Protein AF-A0A7C5HX09-F1 (afdb_monomer_lite)

pLDDT: mean 85.51, std 10.14, range [52.38, 97.0]

Secondary structure (DSSP, 8-state):
--EEE-TTT--EEETT-SB-TTT--BS---HHHHHHHHHHHHHHHHHHHHHHH-

Structure (mmCIF, N/CA/C/O backbone):
data_AF-A0A7C5HX09-F1
#
_entry.id   AF-A0A7C5HX09-F1
#
loop_
_atom_site.group_PDB
_atom_site.id
_atom_site.type_symbol
_atom_site.label_atom_id
_atom_site.label_alt_id
_atom_site.label_comp_id
_atom_site.label_asym_id
_atom_site.label_entity_id
_atom_site.label_seq_id
_atom_site.pdbx_PDB_ins_code
_atom_site.Cartn_x
_atom_site.Cartn_y
_atom_site.Cartn_z
_atom_site.occupancy
_atom_site.B_iso_or_equiv
_atom_site.auth_seq_id
_atom_site.auth_comp_id
_atom_site.auth_asym_id
_atom_site.auth_atom_id
_atom_site.pdbx_PDB_model_num
ATOM 1 N N . MET A 1 1 ? -2.774 0.136 23.468 1.00 52.38 1 MET A N 1
ATOM 2 C CA . MET A 1 1 ? -3.705 0.312 22.324 1.00 52.38 1 MET A CA 1
ATOM 3 C C . MET A 1 1 ? -3.256 1.528 21.506 1.00 52.38 1 MET A C 1
ATOM 5 O O . MET A 1 1 ? -3.177 2.610 22.068 1.00 52.38 1 MET A O 1
ATOM 9 N N . LYS A 1 2 ? -2.856 1.372 20.231 1.00 66.69 2 LYS A N 1
ATOM 10 C CA . LYS A 1 2 ? -2.220 2.452 19.439 1.00 66.69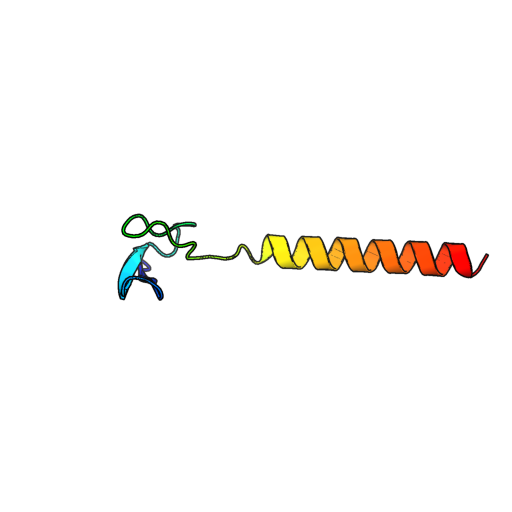 2 L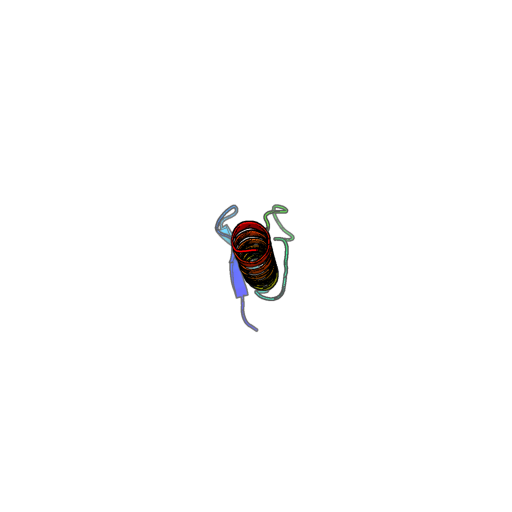YS A CA 1
ATOM 11 C C . LYS A 1 2 ? -3.293 3.253 18.679 1.00 66.69 2 LYS A C 1
ATOM 13 O O . LYS A 1 2 ? -3.869 2.751 17.711 1.00 66.69 2 LYS A O 1
ATOM 18 N N . GLN A 1 3 ? -3.596 4.466 19.138 1.00 84.19 3 GLN A N 1
ATOM 19 C CA . GLN A 1 3 ? -4.576 5.377 18.525 1.00 84.19 3 GLN A CA 1
ATOM 20 C C . GLN A 1 3 ? -3.837 6.477 17.747 1.00 84.19 3 GLN A C 1
ATOM 22 O O . GLN A 1 3 ? -2.806 6.965 18.199 1.00 84.19 3 GLN A O 1
ATOM 27 N N . ILE A 1 4 ? -4.341 6.854 16.574 1.00 85.94 4 ILE A N 1
ATOM 28 C CA . ILE A 1 4 ? -3.827 7.964 15.761 1.00 85.94 4 ILE A CA 1
ATOM 29 C C . ILE A 1 4 ? -4.890 9.053 15.670 1.00 85.94 4 ILE A C 1
ATOM 31 O O . ILE A 1 4 ? -6.087 8.773 15.680 1.00 85.94 4 ILE A O 1
ATOM 35 N N . LYS A 1 5 ? -4.465 10.309 15.567 1.00 86.12 5 LYS A N 1
ATOM 36 C CA . LYS A 1 5 ? -5.380 11.424 15.328 1.00 86.12 5 LYS A CA 1
ATOM 37 C C . LYS A 1 5 ? -5.731 11.470 13.842 1.00 86.12 5 LYS A C 1
ATOM 39 O O . LYS A 1 5 ? -4.841 11.552 12.995 1.00 86.12 5 LYS A O 1
ATOM 44 N N . CYS A 1 6 ? -7.016 11.406 13.512 1.00 87.44 6 CYS A N 1
ATOM 45 C CA . CYS A 1 6 ? -7.476 11.592 12.142 1.00 87.44 6 CYS A CA 1
ATOM 46 C C . CYS A 1 6 ? -7.165 13.026 11.689 1.00 87.44 6 CYS A C 1
ATOM 48 O O . CYS A 1 6 ? -7.602 13.974 12.338 1.00 87.44 6 CYS A O 1
ATOM 50 N N . ARG A 1 7 ? -6.450 13.199 10.569 1.00 81.62 7 ARG A N 1
ATOM 51 C CA . ARG A 1 7 ? -6.137 14.535 10.021 1.00 81.62 7 ARG A CA 1
ATOM 52 C C . ARG A 1 7 ? -7.363 15.289 9.501 1.00 81.62 7 ARG A C 1
ATOM 54 O O . ARG A 1 7 ? -7.320 16.505 9.446 1.00 81.62 7 ARG A O 1
ATOM 61 N N . SER A 1 8 ? -8.437 14.586 9.136 1.00 85.81 8 SER A N 1
ATOM 62 C CA . SER A 1 8 ? -9.628 15.216 8.555 1.00 85.81 8 SER A CA 1
ATOM 63 C C . SER A 1 8 ? -10.624 15.693 9.613 1.00 85.81 8 SER A C 1
ATOM 65 O O . SER A 1 8 ? -11.079 16.824 9.544 1.00 85.81 8 SER A O 1
ATOM 67 N N . CYS A 1 9 ? -10.934 14.872 10.622 1.00 89.62 9 CYS A N 1
ATOM 68 C CA . CYS A 1 9 ? -11.914 15.235 11.656 1.00 89.62 9 CYS A CA 1
ATOM 69 C C . CYS A 1 9 ? -11.307 15.502 13.040 1.00 89.62 9 CYS A C 1
ATOM 71 O O . CYS A 1 9 ? -12.035 15.785 13.988 1.00 89.62 9 CYS A O 1
ATOM 73 N N . GLY A 1 10 ? -9.993 15.332 13.208 1.00 87.19 10 GLY A N 1
ATOM 74 C CA . GLY A 1 10 ? -9.300 15.564 14.477 1.00 87.19 10 GLY A CA 1
ATOM 75 C C . GLY A 1 10 ? -9.569 14.529 15.575 1.00 87.19 10 GLY A C 1
ATOM 76 O O . GLY A 1 10 ? -8.943 14.611 16.632 1.00 87.19 10 GLY A O 1
ATOM 77 N N . LYS A 1 11 ? -10.454 13.545 15.354 1.00 88.81 11 LYS A N 1
ATOM 78 C CA . LYS A 1 11 ? -10.793 12.516 16.352 1.00 88.81 11 LYS A CA 1
ATOM 79 C C . LYS A 1 11 ? -9.686 11.468 16.484 1.00 88.81 11 LYS A C 1
ATOM 81 O O . LYS A 1 11 ? -9.023 11.120 15.505 1.00 88.81 11 LYS A O 1
ATOM 86 N N . MET A 1 12 ? -9.521 10.929 17.690 1.00 88.50 12 MET A N 1
ATOM 87 C CA . MET A 1 12 ? -8.666 9.766 17.932 1.00 88.50 12 MET A CA 1
ATOM 88 C C . MET A 1 12 ? -9.338 8.504 17.394 1.00 88.50 12 MET A C 1
ATOM 90 O O . MET A 1 12 ? -10.506 8.237 17.680 1.00 88.50 12 MET A O 1
ATOM 94 N N . VAL A 1 13 ? -8.601 7.753 16.585 1.00 88.00 13 VAL A N 1
ATOM 95 C CA . VAL A 1 13 ? -9.076 6.547 15.908 1.00 88.00 13 VAL A CA 1
ATOM 96 C C . VAL A 1 13 ? -8.024 5.456 15.970 1.00 88.00 13 VAL A C 1
ATOM 98 O O . VAL A 1 13 ? -6.822 5.721 15.974 1.00 88.00 13 VAL A O 1
ATOM 101 N N . SER A 1 14 ? -8.472 4.203 15.997 1.00 81.50 14 SER A N 1
ATOM 102 C CA . SER A 1 14 ? -7.559 3.068 16.056 1.00 81.50 14 SER A CA 1
ATOM 103 C C . S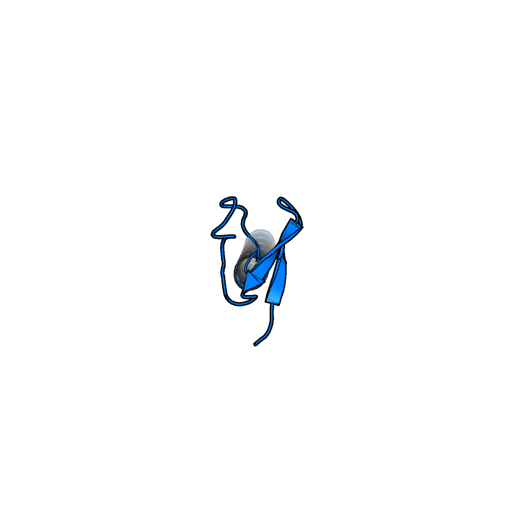ER A 1 14 ? -6.670 3.042 14.818 1.00 81.50 14 SER A C 1
ATOM 105 O O . SER A 1 14 ? -7.149 3.058 13.680 1.00 81.50 14 SER A O 1
ATOM 107 N N . SER A 1 15 ? -5.361 2.947 15.041 1.00 74.25 15 SER A N 1
ATOM 108 C CA . SER A 1 15 ? -4.367 2.899 13.968 1.00 74.25 15 SER A CA 1
ATOM 109 C C . SER A 1 15 ? -4.496 1.670 13.067 1.00 74.25 15 SER A C 1
ATOM 111 O O . SER A 1 15 ? -3.861 1.629 12.017 1.00 74.25 15 SER A O 1
ATOM 113 N N . ASN A 1 16 ? -5.325 0.685 13.423 1.00 74.75 16 ASN A N 1
ATOM 114 C CA . ASN A 1 16 ? -5.580 -0.486 12.586 1.00 74.75 16 ASN A CA 1
ATOM 115 C C . ASN A 1 16 ? -6.718 -0.290 11.564 1.00 74.75 16 ASN A C 1
ATOM 117 O O . ASN A 1 16 ? -6.923 -1.126 10.690 1.00 74.75 16 ASN A O 1
ATOM 121 N N . THR A 1 17 ? -7.462 0.815 11.645 1.00 75.38 17 THR A N 1
ATOM 122 C CA . THR A 1 17 ? -8.605 1.066 10.755 1.00 75.38 17 THR A CA 1
ATOM 123 C C . THR A 1 17 ? -8.160 1.683 9.425 1.00 75.38 17 THR A C 1
ATOM 125 O O . THR A 1 17 ? -7.370 2.626 9.392 1.00 75.38 17 THR A O 1
ATOM 128 N N . LYS A 1 18 ? -8.656 1.142 8.299 1.00 76.75 18 LYS A N 1
ATOM 129 C CA . LYS A 1 18 ? -8.373 1.681 6.952 1.00 76.75 18 LYS A CA 1
ATOM 130 C C . LYS A 1 18 ? -9.088 3.017 6.726 1.00 76.75 18 LYS A C 1
ATOM 132 O O . LYS A 1 18 ? -8.521 3.931 6.132 1.00 76.75 18 LYS A O 1
ATOM 137 N N . ARG A 1 19 ? -10.316 3.138 7.243 1.00 83.62 19 ARG A N 1
ATOM 138 C CA . ARG A 1 19 ? -11.154 4.344 7.218 1.00 83.62 19 ARG A CA 1
ATOM 139 C C . ARG A 1 19 ? -11.518 4.775 8.629 1.00 83.62 19 ARG A C 1
ATOM 141 O O . ARG A 1 19 ? -11.718 3.945 9.510 1.00 83.62 19 ARG A O 1
ATOM 148 N N . CYS A 1 20 ? -11.629 6.079 8.814 1.00 87.50 20 CYS A N 1
ATOM 149 C CA . CYS A 1 20 ? -12.079 6.700 10.040 1.00 87.50 20 CYS A CA 1
ATOM 150 C C 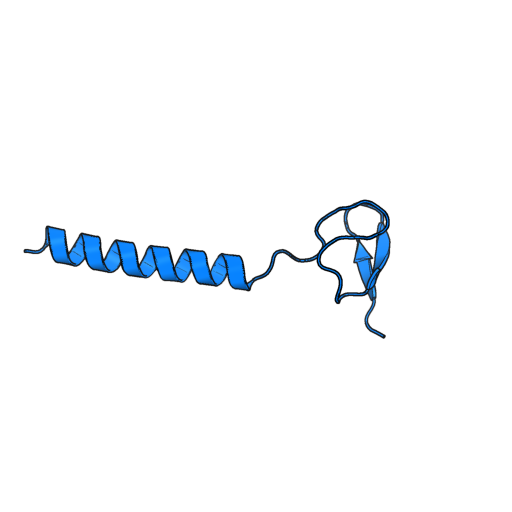. CYS A 1 20 ? -13.568 6.394 10.250 1.00 87.50 20 CYS A C 1
ATOM 152 O O . CYS A 1 20 ? -14.377 6.841 9.442 1.00 87.50 20 CYS A O 1
ATOM 154 N N . PRO A 1 21 ? -13.970 5.709 11.335 1.00 82.50 21 PRO A N 1
ATOM 155 C CA . PRO A 1 21 ? -15.380 5.408 11.595 1.00 82.50 21 PRO A CA 1
ATOM 156 C C . PRO A 1 21 ? -16.207 6.645 11.978 1.00 82.50 21 PRO A C 1
ATOM 158 O O . PRO A 1 21 ? -17.418 6.552 12.119 1.00 82.50 21 PRO A O 1
ATOM 161 N N . LYS A 1 22 ? -15.566 7.802 12.197 1.00 87.38 22 LYS A N 1
ATOM 162 C CA . LYS A 1 22 ? -16.247 9.045 12.589 1.00 87.38 22 LYS A CA 1
ATOM 163 C C . LYS A 1 22 ? -16.564 9.960 11.410 1.00 87.38 22 LYS A C 1
ATOM 165 O O . LYS A 1 22 ? -17.558 10.664 11.471 1.00 87.38 22 LYS A O 1
ATOM 170 N N . CYS A 1 23 ? -15.725 9.974 10.375 1.00 89.00 23 CYS A N 1
ATOM 171 C CA . CYS A 1 23 ? -15.916 10.842 9.205 1.00 89.00 23 CYS A CA 1
ATOM 172 C C . CYS A 1 23 ? -15.837 10.114 7.857 1.00 89.00 23 CYS A C 1
ATOM 174 O O . CYS A 1 23 ? -16.100 10.720 6.831 1.00 89.00 23 CYS A O 1
ATOM 176 N N . GLY A 1 24 ? -15.431 8.843 7.823 1.00 83.38 24 GLY A N 1
ATOM 177 C CA . GLY A 1 24 ? -15.277 8.065 6.589 1.00 83.38 24 GLY A CA 1
ATOM 178 C C . GLY A 1 24 ? -13.934 8.237 5.868 1.00 83.38 24 GLY A C 1
ATOM 179 O O . GLY A 1 24 ? -13.614 7.430 4.996 1.00 83.38 24 GLY A O 1
ATOM 180 N N . THR A 1 25 ? -13.103 9.215 6.252 1.00 84.94 25 THR A N 1
ATOM 181 C CA . THR A 1 25 ? -11.788 9.467 5.630 1.00 84.94 25 THR A CA 1
ATOM 182 C C . THR A 1 25 ? -10.853 8.265 5.723 1.00 84.94 25 THR A C 1
ATOM 184 O O . THR A 1 25 ? -10.687 7.676 6.789 1.00 84.94 25 THR A O 1
ATOM 187 N N . LEU A 1 26 ? -10.167 7.942 4.627 1.00 80.69 26 LEU A N 1
ATOM 188 C CA . LEU A 1 26 ? -9.093 6.948 4.602 1.00 80.69 26 LEU A CA 1
ATOM 189 C C . LEU A 1 26 ? -7.905 7.409 5.464 1.00 80.69 26 LEU A C 1
ATOM 191 O O . LEU A 1 26 ? -7.298 8.443 5.207 1.00 80.69 26 LEU A O 1
ATOM 195 N N . LEU A 1 27 ? -7.581 6.639 6.503 1.00 77.56 27 LEU A N 1
ATOM 196 C CA . LEU A 1 27 ? -6.510 6.940 7.466 1.00 77.56 27 LEU A CA 1
ATOM 197 C C . LEU A 1 27 ? -5.164 6.344 7.056 1.00 77.56 27 LEU A C 1
ATOM 199 O O . LEU A 1 27 ? -4.111 6.827 7.468 1.00 77.56 27 LEU A O 1
ATOM 203 N N . LYS A 1 28 ? -5.201 5.276 6.260 1.00 67.25 28 LYS A N 1
ATOM 204 C CA . LYS A 1 28 ? -4.021 4.613 5.719 1.00 67.25 28 LYS A CA 1
ATOM 205 C C . LYS A 1 28 ? -4.215 4.435 4.224 1.00 67.25 28 LYS A C 1
ATOM 207 O O . LYS A 1 28 ? -5.023 3.610 3.805 1.00 67.25 28 LYS A O 1
ATOM 212 N N . LEU A 1 29 ? -3.428 5.164 3.435 1.00 61.22 29 LEU A N 1
ATOM 213 C CA . LEU A 1 29 ? -3.070 4.687 2.106 1.00 61.22 29 LEU A CA 1
ATOM 214 C C . LEU A 1 29 ? -2.231 3.415 2.318 1.00 61.22 29 LEU A C 1
ATOM 216 O O . LEU A 1 29 ? -1.202 3.482 3.003 1.00 61.22 29 LEU A O 1
ATOM 220 N N . PRO A 1 30 ? -2.667 2.241 1.832 1.00 65.69 30 PRO A N 1
ATOM 221 C CA . PRO A 1 30 ? -1.867 1.038 1.954 1.00 65.69 30 PRO A CA 1
ATOM 222 C C . PRO A 1 30 ? -0.582 1.251 1.154 1.00 65.69 30 PRO A C 1
ATOM 224 O O . PRO A 1 30 ? -0.621 1.345 -0.066 1.00 65.69 30 PRO A O 1
ATOM 227 N N . LYS A 1 31 ? 0.565 1.313 1.841 1.00 72.00 31 LYS A N 1
ATOM 228 C CA . LYS A 1 31 ? 1.890 1.367 1.197 1.00 72.00 31 LYS A CA 1
ATOM 229 C C . LYS A 1 31 ? 2.070 0.236 0.178 1.00 72.00 31 LYS A C 1
ATOM 231 O O . LYS A 1 31 ? 2.727 0.432 -0.832 1.00 72.00 31 LYS A O 1
ATOM 236 N N . ALA A 1 32 ? 1.414 -0.902 0.419 1.00 75.88 32 ALA A N 1
ATOM 237 C CA . ALA A 1 32 ? 1.328 -2.018 -0.515 1.00 75.88 32 ALA A CA 1
ATOM 238 C C . ALA A 1 32 ? 0.845 -1.589 -1.911 1.00 75.88 32 ALA A C 1
ATOM 240 O O . ALA A 1 32 ? 1.423 -2.023 -2.892 1.00 75.88 32 ALA A O 1
ATOM 241 N N . LEU A 1 33 ? -0.129 -0.678 -2.013 1.00 79.94 33 LEU A N 1
ATOM 242 C CA . LEU A 1 33 ? -0.638 -0.205 -3.303 1.00 79.94 33 LEU A CA 1
ATOM 243 C C . LEU A 1 33 ? 0.422 0.591 -4.076 1.00 79.94 33 LEU A C 1
ATOM 245 O O . LEU A 1 33 ? 0.574 0.401 -5.275 1.00 79.94 33 LEU A O 1
ATOM 249 N N . LEU A 1 34 ? 1.194 1.435 -3.385 1.00 86.44 34 LEU A N 1
ATOM 250 C CA . LEU A 1 34 ? 2.277 2.203 -4.003 1.00 86.44 34 LEU A CA 1
ATOM 251 C C . LEU A 1 34 ? 3.415 1.286 -4.480 1.00 86.44 34 LEU A C 1
ATOM 253 O O . LEU A 1 34 ? 3.914 1.456 -5.587 1.00 86.44 34 LEU A O 1
ATOM 257 N N . ILE A 1 35 ? 3.777 0.281 -3.676 1.00 90.81 35 ILE A N 1
ATOM 258 C CA . ILE A 1 35 ? 4.817 -0.700 -4.021 1.00 90.81 35 ILE A CA 1
ATOM 259 C C . ILE A 1 35 ? 4.385 -1.551 -5.222 1.00 90.81 35 ILE A C 1
ATOM 261 O O . ILE A 1 35 ? 5.180 -1.747 -6.137 1.00 90.81 35 ILE A O 1
ATOM 265 N N . THR A 1 36 ? 3.131 -2.018 -5.258 1.00 91.69 36 THR A N 1
ATOM 266 C CA . THR A 1 36 ? 2.610 -2.800 -6.389 1.00 91.69 36 THR A CA 1
ATOM 267 C C . THR A 1 36 ? 2.636 -1.992 -7.686 1.00 91.69 36 THR A C 1
ATOM 269 O O . THR A 1 36 ? 3.066 -2.517 -8.708 1.00 91.69 36 THR A O 1
ATOM 272 N N . ILE A 1 37 ? 2.253 -0.710 -7.654 1.00 92.81 37 ILE A N 1
ATOM 273 C CA . ILE A 1 37 ? 2.296 0.160 -8.842 1.00 92.81 37 ILE A CA 1
ATOM 274 C C . ILE A 1 37 ? 3.741 0.374 -9.320 1.00 92.81 37 ILE A C 1
ATOM 276 O O . ILE A 1 37 ? 3.999 0.255 -10.515 1.00 92.81 37 ILE A O 1
ATOM 280 N N . LEU A 1 38 ? 4.693 0.626 -8.411 1.00 93.50 38 LEU A N 1
ATOM 281 C CA . LEU A 1 38 ? 6.113 0.759 -8.770 1.00 93.50 38 LEU A CA 1
ATOM 282 C C . LEU A 1 38 ? 6.689 -0.528 -9.377 1.00 93.50 38 LEU A C 1
ATOM 284 O O . LEU A 1 38 ? 7.431 -0.457 -10.354 1.00 93.50 38 LEU A O 1
ATOM 288 N N . ALA A 1 39 ? 6.344 -1.693 -8.823 1.00 95.62 39 ALA A N 1
ATOM 289 C CA . ALA A 1 39 ? 6.803 -2.980 -9.339 1.00 95.62 39 ALA A CA 1
ATOM 290 C C . ALA A 1 39 ? 6.274 -3.241 -10.757 1.00 95.62 39 ALA A C 1
ATOM 292 O O . ALA A 1 39 ? 7.045 -3.616 -11.638 1.00 95.62 39 ALA A O 1
ATOM 293 N N . ILE A 1 40 ? 4.983 -2.977 -10.991 1.00 95.44 40 ILE A N 1
ATOM 294 C CA . ILE A 1 40 ? 4.362 -3.091 -12.317 1.00 95.44 40 ILE A CA 1
ATOM 295 C C . ILE A 1 40 ? 5.029 -2.129 -13.303 1.00 95.44 40 ILE A C 1
ATOM 297 O O . ILE A 1 40 ? 5.400 -2.541 -14.397 1.00 95.44 40 ILE A O 1
ATOM 301 N N . PHE A 1 41 ? 5.233 -0.868 -12.913 1.00 95.69 41 PHE A N 1
ATOM 302 C CA . PHE A 1 41 ? 5.872 0.127 -13.773 1.00 95.69 41 PHE A CA 1
ATOM 303 C C . PHE A 1 41 ? 7.301 -0.280 -14.154 1.00 95.69 41 PHE A C 1
ATOM 305 O O . PHE A 1 41 ? 7.657 -0.233 -15.327 1.00 95.69 41 PHE A O 1
ATOM 312 N N . SER A 1 42 ? 8.091 -0.757 -13.187 1.00 96.00 42 SER A N 1
ATOM 313 C CA . SER A 1 42 ? 9.451 -1.258 -13.429 1.00 96.00 42 SER A CA 1
ATOM 314 C C . SER A 1 42 ? 9.463 -2.436 -14.413 1.00 96.00 42 SER A C 1
ATOM 316 O O . SER A 1 42 ? 10.280 -2.481 -15.331 1.00 96.00 42 SER A O 1
ATOM 318 N N . PHE A 1 43 ? 8.505 -3.358 -14.276 1.00 96.56 43 PHE A N 1
ATOM 319 C CA . PHE A 1 43 ? 8.377 -4.512 -15.166 1.00 96.56 43 PHE A CA 1
ATOM 320 C C . PHE A 1 43 ? 7.977 -4.105 -16.590 1.00 96.56 43 PHE A C 1
ATOM 322 O O . PHE A 1 43 ? 8.578 -4.568 -17.557 1.00 96.56 43 PHE A O 1
ATOM 329 N N . ILE A 1 44 ? 7.004 -3.196 -16.722 1.00 96.81 44 ILE A N 1
ATOM 330 C CA . ILE A 1 44 ? 6.552 -2.665 -18.014 1.00 96.81 44 ILE A CA 1
ATOM 331 C C . ILE A 1 44 ? 7.703 -1.952 -18.730 1.00 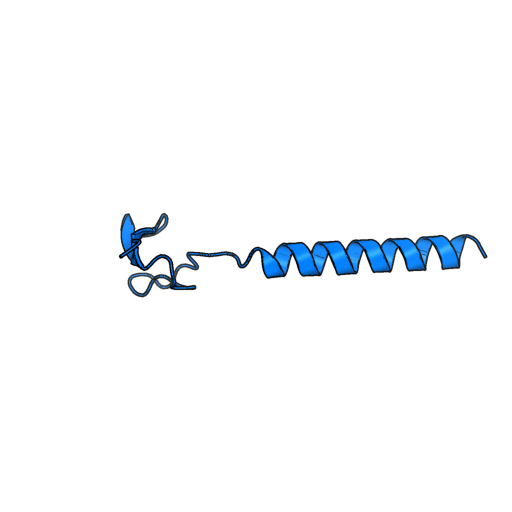96.81 44 ILE A C 1
ATOM 333 O O . ILE A 1 44 ? 7.937 -2.215 -19.905 1.00 96.81 44 ILE A O 1
ATOM 337 N N . VAL A 1 45 ? 8.445 -1.090 -18.029 1.00 97.00 45 VAL A N 1
ATOM 338 C CA . VAL A 1 45 ? 9.596 -0.375 -18.602 1.00 97.00 45 VAL A CA 1
ATOM 339 C C . VAL A 1 45 ? 10.667 -1.358 -19.078 1.00 97.00 45 VAL A C 1
ATOM 341 O O . VAL A 1 45 ? 11.166 -1.206 -20.189 1.00 97.00 45 VAL A O 1
ATOM 344 N N . GLY A 1 46 ? 10.971 -2.398 -18.295 1.00 96.44 46 GLY A N 1
ATOM 345 C CA . GLY A 1 46 ? 11.907 -3.449 -18.703 1.00 96.44 46 GLY A CA 1
ATOM 346 C C . GLY A 1 46 ? 11.474 -4.173 -19.980 1.00 96.44 46 GLY A C 1
ATOM 347 O O . GLY A 1 46 ? 12.278 -4.315 -20.898 1.00 96.44 46 GLY A O 1
ATOM 348 N N . ILE A 1 47 ? 10.200 -4.571 -20.073 1.00 96.56 47 ILE A N 1
ATOM 349 C CA . ILE A 1 47 ? 9.650 -5.212 -21.278 1.00 96.56 47 ILE A CA 1
ATOM 350 C C . ILE A 1 47 ? 9.743 -4.274 -22.482 1.00 96.56 47 ILE A C 1
ATOM 352 O O . ILE A 1 47 ? 10.251 -4.683 -23.520 1.00 96.56 47 ILE A O 1
ATOM 356 N N . ILE A 1 48 ? 9.301 -3.020 -22.339 1.00 97.00 48 ILE A N 1
ATOM 357 C CA . ILE A 1 48 ? 9.328 -2.032 -23.426 1.00 97.00 48 ILE A CA 1
ATOM 358 C C . ILE A 1 48 ? 10.753 -1.844 -23.942 1.00 97.00 48 ILE A C 1
ATOM 360 O O . ILE A 1 48 ? 10.956 -1.887 -25.150 1.00 97.00 48 ILE A O 1
ATOM 364 N N . ILE A 1 49 ? 11.734 -1.672 -23.049 1.00 96.69 49 ILE A N 1
ATOM 365 C CA . ILE A 1 49 ? 13.141 -1.503 -23.434 1.00 96.69 49 ILE A CA 1
ATOM 366 C C . ILE A 1 49 ? 13.623 -2.716 -24.226 1.00 96.69 49 ILE A C 1
ATOM 368 O O . ILE A 1 49 ? 14.190 -2.536 -25.296 1.00 96.69 49 ILE A O 1
ATOM 372 N N . VAL A 1 50 ? 13.374 -3.934 -23.736 1.00 96.12 50 VAL A N 1
ATOM 373 C CA . VAL A 1 50 ? 13.802 -5.170 -24.409 1.00 96.12 50 VAL A CA 1
ATOM 374 C C . VAL A 1 50 ? 13.147 -5.315 -25.782 1.00 96.12 50 VAL A C 1
ATOM 376 O O . VAL A 1 50 ? 13.835 -5.658 -26.736 1.00 96.12 50 VAL A O 1
ATOM 379 N N . THR A 1 51 ? 11.850 -5.02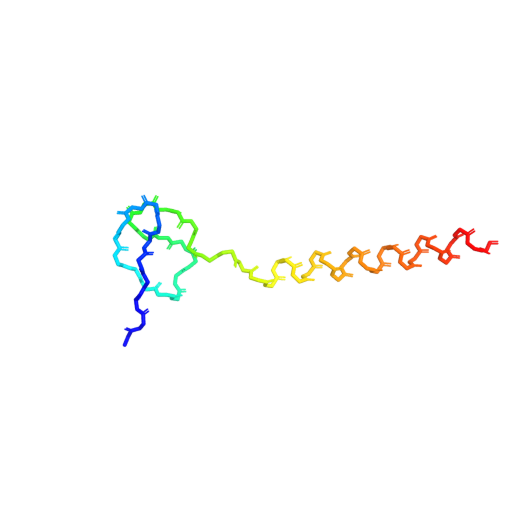0 -25.902 1.00 95.50 51 THR A N 1
ATOM 380 C CA . THR A 1 51 ? 11.130 -5.064 -27.184 1.00 95.50 51 THR A CA 1
ATOM 381 C C . THR A 1 51 ? 11.615 -4.002 -28.169 1.00 95.50 51 THR A C 1
ATOM 383 O O . THR A 1 51 ? 11.613 -4.259 -29.360 1.00 95.50 51 THR A O 1
ATOM 386 N N . PHE A 1 52 ? 12.022 -2.821 -27.703 1.00 94.94 52 PHE A N 1
ATOM 387 C CA . PHE A 1 52 ? 12.551 -1.762 -28.572 1.00 94.94 52 PHE A CA 1
ATOM 388 C C . PHE A 1 52 ? 14.019 -1.981 -28.967 1.00 94.94 52 PHE A C 1
ATOM 390 O O . PHE A 1 52 ? 14.497 -1.358 -29.912 1.00 94.94 52 PHE A O 1
ATOM 397 N N . LEU A 1 53 ? 14.749 -2.805 -28.205 1.00 92.12 53 LEU A N 1
ATOM 398 C CA . LEU A 1 53 ? 16.157 -3.121 -28.454 1.00 92.12 53 LEU A CA 1
ATOM 399 C C . LEU A 1 53 ? 16.353 -4.229 -29.503 1.00 92.12 53 LEU A C 1
ATOM 401 O O . LEU A 1 53 ? 17.466 -4.373 -30.006 1.00 92.12 53 LEU A O 1
ATOM 405 N N . PHE A 1 54 ? 15.317 -5.031 -29.757 1.00 90.19 54 PHE A N 1
ATOM 406 C CA . PHE A 1 54 ? 15.306 -6.183 -30.662 1.00 90.19 54 PHE A CA 1
ATOM 407 C C . PHE A 1 54 ? 14.565 -5.847 -31.957 1.00 90.19 54 PHE A C 1
ATOM 409 O O . PHE A 1 54 ? 15.034 -6.298 -33.024 1.00 90.19 54 PHE A O 1
#

Foldseek 3Di:
DDWDQDPPPRDTHDPVDQADPVPRHGPDPDVVVVVVVVVVVVVVVVVVVVVVVD

Radius of gyration: 18.55 Å; chains: 1; bounding box: 32×22×53 Å

Sequence (54 aa):
MKQIKCRSCGKMVSSNTKRCPKCGTLLKLPKALLITILAIFSFIVGIIIVTFLF